Protein AF-A0A094I0G5-F1 (afdb_monomer_lite)

Sequence (173 aa):
MQSHIWAPLGMRQITFHLHTRPDVEAEIGEMALRVPSGEIEAVGSRFWPDETEFDSGGAGAYSSMAEYVKVLIAVLRNDGTLLKPATMDLLFQPQLSPAVQTTLDKTLYANGGLPVFSANLPPSARLTQALGGTVCLSDVVGDATGGSGRRRNKGSLSWSGLPNVWWMIDPTA

Radius of gyration: 18.01 Å; chains: 1; bounding box: 42×43×44 Å

Structure (mmCIF, N/CA/C/O backbone):
data_AF-A0A094I0G5-F1
#
_entry.id   AF-A0A094I0G5-F1
#
loop_
_atom_site.group_PDB
_atom_site.id
_atom_site.type_symbol
_atom_site.label_atom_id
_atom_site.label_alt_id
_atom_site.label_comp_id
_atom_site.label_asym_id
_atom_site.label_entity_id
_atom_site.label_seq_id
_atom_site.pdbx_PDB_ins_code
_atom_site.Cartn_x
_atom_site.Cartn_y
_atom_site.Cartn_z
_atom_site.occupancy
_atom_site.B_iso_or_equiv
_atom_site.auth_seq_id
_atom_site.auth_comp_id
_atom_site.auth_asym_id
_atom_site.auth_atom_id
_atom_site.pdbx_PDB_model_num
ATOM 1 N N . MET A 1 1 ? -3.973 -0.747 17.025 1.00 95.06 1 MET A N 1
ATOM 2 C CA . MET A 1 1 ? -4.649 -0.021 15.918 1.00 95.06 1 MET A CA 1
ATOM 3 C C . MET A 1 1 ? -5.982 0.616 16.322 1.00 95.06 1 MET A C 1
ATOM 5 O O . MET A 1 1 ? -6.252 1.720 15.855 1.00 95.06 1 MET A O 1
ATOM 9 N N . GLN A 1 2 ? -6.777 -0.008 17.206 1.00 96.25 2 GLN A N 1
ATOM 10 C CA . GLN A 1 2 ? -8.083 0.505 17.655 1.00 96.25 2 GLN A CA 1
ATOM 11 C C . GLN A 1 2 ? -8.090 1.999 18.026 1.00 96.25 2 GLN A C 1
ATOM 13 O O . GLN A 1 2 ? -8.899 2.748 17.494 1.00 96.25 2 GLN A O 1
ATOM 18 N N . SER A 1 3 ? -7.187 2.447 18.902 1.00 98.06 3 SER A N 1
ATOM 19 C CA . SER A 1 3 ? -7.173 3.820 19.433 1.00 98.06 3 SER A CA 1
ATOM 20 C C . SER A 1 3 ? -6.686 4.891 18.452 1.00 98.06 3 SER A C 1
ATOM 22 O O . SER A 1 3 ? -7.060 6.050 18.597 1.00 98.06 3 SER A O 1
ATOM 24 N N . HIS A 1 4 ? -5.847 4.530 17.477 1.00 98.00 4 HIS A N 1
ATOM 25 C CA . HIS A 1 4 ? -5.091 5.501 16.670 1.00 98.00 4 HIS A CA 1
ATOM 26 C C . HIS A 1 4 ? -5.431 5.493 15.178 1.00 98.00 4 HIS A C 1
ATOM 28 O O . HIS A 1 4 ? -5.039 6.413 14.472 1.00 98.00 4 HIS A O 1
ATOM 34 N N . ILE A 1 5 ? -6.144 4.476 14.689 1.00 98.19 5 ILE A N 1
ATOM 35 C CA . ILE A 1 5 ? -6.569 4.395 13.284 1.00 98.19 5 ILE A CA 1
ATOM 36 C C . ILE A 1 5 ? -8.060 4.087 13.219 1.00 98.19 5 ILE A C 1
ATOM 38 O O . ILE A 1 5 ? -8.829 4.862 12.662 1.00 98.19 5 ILE A O 1
ATOM 42 N N . TRP A 1 6 ? -8.496 2.985 13.834 1.00 98.00 6 TRP A N 1
ATOM 43 C CA . TRP A 1 6 ? -9.862 2.503 13.628 1.00 98.00 6 TRP A CA 1
ATOM 44 C C . TRP A 1 6 ? -10.910 3.388 14.300 1.00 98.00 6 TRP A C 1
ATOM 46 O O . TRP A 1 6 ? -11.834 3.835 13.632 1.00 98.00 6 TRP A O 1
ATOM 56 N N . ALA A 1 7 ? -10.760 3.709 15.588 1.00 98.25 7 ALA A N 1
ATOM 57 C CA . ALA A 1 7 ? -11.707 4.580 16.281 1.00 98.25 7 ALA A CA 1
ATOM 58 C C . ALA A 1 7 ? -11.764 6.002 15.683 1.00 98.25 7 ALA A C 1
ATOM 60 O O . ALA A 1 7 ? -12.880 6.453 15.422 1.00 98.25 7 ALA A O 1
ATOM 61 N N . PRO A 1 8 ? -10.634 6.682 15.376 1.00 98.44 8 PRO A N 1
ATOM 62 C CA . PRO A 1 8 ? -10.660 7.984 14.699 1.00 98.44 8 PRO A CA 1
ATOM 63 C C . PRO A 1 8 ? -11.401 7.983 13.357 1.00 98.44 8 PRO A C 1
ATOM 65 O O . PRO A 1 8 ? -12.057 8.962 13.016 1.00 98.44 8 PRO A O 1
ATOM 68 N N . LEU A 1 9 ? -11.335 6.879 12.608 1.00 98.50 9 LEU A N 1
ATOM 69 C CA . LEU A 1 9 ? -12.017 6.733 11.318 1.00 98.50 9 LEU A CA 1
ATOM 70 C C . LEU A 1 9 ? -13.407 6.092 11.425 1.00 98.50 9 LEU A C 1
ATOM 72 O O . LEU A 1 9 ? -14.065 5.866 10.409 1.00 98.50 9 LEU A O 1
ATOM 76 N N . GLY A 1 10 ? -13.863 5.756 12.635 1.00 98.00 10 GLY A N 1
ATOM 77 C CA . GLY A 1 10 ? -15.112 5.026 12.841 1.00 98.00 10 GLY A CA 1
ATOM 78 C C . GLY A 1 10 ? -15.131 3.666 12.136 1.00 98.00 10 GLY A C 1
ATOM 79 O O . GLY A 1 10 ? -16.168 3.270 11.597 1.00 98.00 10 GLY A O 1
ATOM 80 N N . MET A 1 11 ? -13.988 2.979 12.089 1.00 98.06 11 MET A N 1
ATOM 81 C CA . MET A 1 11 ? -13.873 1.630 11.549 1.00 98.06 11 MET A CA 1
ATOM 82 C C . MET A 1 11 ? -14.273 0.598 12.593 1.00 98.06 11 MET A C 1
ATOM 84 O O . MET A 1 11 ? -13.730 0.582 13.699 1.00 98.06 11 MET A O 1
ATOM 88 N N . ARG A 1 12 ? -15.243 -0.250 12.246 1.00 95.94 12 ARG A N 1
ATOM 89 C CA . ARG A 1 12 ? -15.829 -1.238 13.158 1.00 95.94 12 ARG A CA 1
ATOM 90 C C . ARG A 1 12 ? -15.639 -2.657 12.653 1.00 95.94 12 ARG A C 1
ATOM 92 O O . ARG A 1 12 ? -15.328 -3.529 13.458 1.00 95.94 12 ARG A O 1
ATOM 99 N N . GLN A 1 13 ? -15.758 -2.899 11.351 1.00 95.19 13 GLN A N 1
ATOM 100 C CA . GLN A 1 13 ? -15.551 -4.226 10.764 1.00 95.19 13 GLN A CA 1
ATOM 101 C C . GLN A 1 13 ? -14.089 -4.460 10.358 1.00 95.19 13 GLN A C 1
ATOM 103 O O . GLN A 1 13 ? -13.771 -4.671 9.189 1.00 95.19 13 GLN A O 1
ATOM 108 N N . ILE A 1 14 ? -13.187 -4.363 11.335 1.00 95.75 14 ILE A N 1
ATOM 109 C CA . ILE A 1 14 ? -11.763 -4.661 11.173 1.00 95.75 14 ILE A CA 1
ATOM 110 C C . ILE A 1 14 ? -11.215 -5.309 12.449 1.00 95.75 14 ILE A C 1
ATOM 112 O O . ILE A 1 14 ? -11.583 -4.897 13.552 1.00 95.75 14 ILE A O 1
ATOM 116 N N . THR A 1 15 ? -10.379 -6.342 12.321 1.00 94.25 15 THR A N 1
ATOM 117 C CA . THR A 1 15 ? -9.785 -7.055 13.466 1.00 94.25 15 THR A CA 1
ATOM 118 C C . THR A 1 15 ? -8.561 -7.881 13.064 1.00 94.25 15 THR A C 1
ATOM 120 O O . THR A 1 15 ? -8.489 -8.352 11.935 1.00 94.25 15 THR A O 1
ATOM 123 N N . PHE A 1 16 ? -7.628 -8.100 13.992 1.00 94.06 16 PHE A N 1
ATOM 124 C CA . PHE A 1 16 ? -6.636 -9.188 13.898 1.00 94.06 16 PHE A CA 1
ATOM 125 C C . PHE A 1 16 ? -7.141 -10.488 14.540 1.00 94.06 16 PHE A C 1
ATOM 127 O O . PHE A 1 16 ? -6.699 -11.575 14.195 1.00 94.06 16 PHE A O 1
ATOM 134 N N . HIS A 1 17 ? -8.104 -10.376 15.455 1.00 92.19 17 HIS A N 1
ATOM 135 C CA . HIS A 1 17 ? -8.597 -11.462 16.299 1.00 92.19 17 HIS A CA 1
ATOM 136 C C . HIS A 1 17 ? -9.953 -11.923 15.787 1.00 92.19 17 HIS A C 1
ATOM 138 O O . HIS A 1 17 ? -10.992 -11.558 16.344 1.00 92.19 17 HIS A O 1
ATOM 144 N N . LEU A 1 18 ? -9.960 -12.649 14.672 1.00 90.62 18 LEU A N 1
ATOM 145 C CA . LEU A 1 18 ? -11.197 -12.991 13.973 1.00 90.62 18 LEU A CA 1
ATOM 146 C C . LEU A 1 18 ? -12.177 -13.798 14.840 1.00 90.62 18 LEU A C 1
ATOM 148 O O . LEU A 1 18 ? -13.359 -13.473 14.876 1.00 90.62 18 LEU A O 1
ATOM 152 N N . HIS A 1 19 ? -11.669 -14.743 15.632 1.00 89.19 19 HIS A N 1
ATOM 153 C CA . HIS A 1 19 ? -12.456 -15.560 16.566 1.00 89.19 19 HIS A CA 1
ATOM 154 C C . HIS A 1 19 ? -13.226 -14.738 17.622 1.00 89.19 19 HIS A C 1
ATOM 156 O O . HIS A 1 19 ? -14.197 -15.213 18.204 1.00 89.19 19 HIS A O 1
ATOM 162 N N . THR A 1 20 ? -12.816 -13.490 17.880 1.00 91.44 20 THR A N 1
ATOM 163 C CA . THR A 1 20 ? -13.514 -12.575 18.806 1.00 91.44 20 THR A CA 1
ATOM 164 C C . THR A 1 20 ? -14.599 -11.739 18.126 1.00 91.44 20 THR A C 1
ATOM 166 O O . THR A 1 20 ? -15.283 -10.957 18.788 1.00 91.44 20 THR A O 1
ATOM 169 N N . ARG A 1 21 ? -14.757 -11.866 16.803 1.00 93.06 21 ARG A N 1
ATOM 170 C CA . ARG A 1 21 ? -15.627 -11.034 15.963 1.00 93.06 21 ARG A CA 1
ATOM 171 C C . ARG A 1 21 ? -16.539 -11.884 15.076 1.00 93.06 21 ARG A C 1
ATOM 173 O O . ARG A 1 21 ? -16.358 -11.889 13.857 1.00 93.06 21 ARG A O 1
ATOM 180 N N . PRO A 1 22 ? -17.564 -12.538 15.656 1.00 94.00 22 PRO A N 1
ATOM 181 C CA . PRO A 1 22 ? -18.530 -13.326 14.889 1.00 94.00 22 PRO A CA 1
ATOM 182 C C . PRO A 1 22 ? -19.229 -12.523 13.785 1.00 94.00 22 PRO A C 1
ATOM 184 O O . PRO A 1 22 ? -19.610 -13.077 12.762 1.00 94.00 22 PRO A O 1
ATOM 187 N N . ASP A 1 23 ? -19.385 -11.211 13.983 1.00 94.25 23 ASP A N 1
ATOM 188 C CA . ASP A 1 23 ? -19.959 -10.298 12.997 1.00 94.25 23 ASP A CA 1
ATOM 189 C C . ASP A 1 23 ? -19.066 -10.116 11.762 1.00 94.25 23 ASP A C 1
ATOM 191 O O . ASP A 1 23 ? -19.578 -10.036 10.653 1.00 94.25 23 ASP A O 1
ATOM 195 N N . VAL A 1 24 ? -17.740 -10.094 11.938 1.00 93.94 24 VAL A N 1
ATOM 196 C CA . VAL A 1 24 ? -16.786 -10.047 10.818 1.00 93.94 24 VAL A CA 1
ATOM 197 C C . VAL A 1 24 ? -16.653 -11.429 10.189 1.00 93.94 24 VAL A C 1
ATOM 199 O O . VAL A 1 24 ? -16.656 -11.544 8.969 1.00 93.94 24 VAL A O 1
ATOM 202 N N . GLU A 1 25 ? -16.570 -12.480 11.007 1.00 92.12 25 GLU A N 1
ATOM 203 C CA . GLU A 1 25 ? -16.431 -13.858 10.531 1.00 92.12 25 GLU A CA 1
ATOM 204 C C . GLU A 1 25 ? -17.602 -14.305 9.650 1.00 92.12 25 GLU A C 1
ATOM 206 O O . GLU A 1 25 ? -17.380 -14.955 8.630 1.00 92.12 25 GLU A O 1
ATOM 211 N N . ALA A 1 26 ? -18.828 -13.892 9.981 1.00 93.38 26 ALA A N 1
ATOM 212 C CA . ALA A 1 26 ? -20.019 -14.198 9.192 1.00 93.38 26 ALA A CA 1
ATOM 213 C C . ALA A 1 26 ? -20.011 -13.585 7.777 1.00 93.38 26 ALA A C 1
ATOM 215 O O . ALA A 1 26 ? -20.742 -14.060 6.909 1.00 93.38 26 ALA A O 1
ATOM 216 N N . GLU A 1 27 ? -19.207 -12.546 7.535 1.00 92.31 27 GLU A N 1
ATOM 217 C CA . GLU A 1 27 ? -19.118 -11.845 6.246 1.00 92.31 27 GLU A CA 1
ATOM 218 C C . GLU A 1 27 ? -17.840 -12.187 5.456 1.00 92.31 27 GLU A C 1
ATOM 220 O O . GLU A 1 27 ? -17.612 -11.640 4.372 1.00 92.31 27 GLU A O 1
ATOM 225 N N . ILE A 1 28 ? -16.987 -13.085 5.962 1.00 89.44 28 ILE A N 1
ATOM 226 C CA . ILE A 1 28 ? -15.742 -13.444 5.275 1.00 89.44 28 ILE A CA 1
ATOM 227 C C . ILE A 1 28 ? -16.023 -14.228 3.995 1.00 89.44 28 ILE A C 1
ATOM 229 O O . ILE A 1 28 ? -16.659 -15.280 3.998 1.00 89.44 28 ILE A O 1
ATOM 233 N N . GLY A 1 29 ? -15.465 -13.725 2.894 1.00 87.94 29 GLY A N 1
ATOM 234 C CA . GLY A 1 29 ? -15.419 -14.439 1.626 1.00 87.94 29 GLY A CA 1
ATOM 235 C C . GLY A 1 29 ? -14.370 -15.550 1.632 1.00 87.94 29 GLY A C 1
ATOM 236 O O . GLY A 1 29 ? -13.264 -15.382 2.150 1.00 87.94 29 GLY A O 1
ATOM 237 N N . GLU A 1 30 ? -14.706 -16.675 1.007 1.00 87.94 30 GLU A N 1
ATOM 238 C CA . GLU A 1 30 ? -13.761 -17.761 0.770 1.00 87.94 30 GLU A CA 1
ATOM 239 C C . GLU A 1 30 ? -12.689 -17.341 -0.247 1.00 87.94 30 GLU A C 1
ATOM 241 O O . GLU A 1 30 ? -12.971 -16.694 -1.260 1.00 87.94 30 GLU A O 1
ATOM 246 N N . MET A 1 31 ? -11.436 -17.712 0.019 1.00 90.19 31 MET A N 1
ATOM 247 C CA . MET A 1 31 ? -10.361 -17.529 -0.949 1.00 90.19 31 MET A CA 1
ATOM 248 C C . MET A 1 31 ? -10.491 -18.535 -2.088 1.00 90.19 31 MET A C 1
ATOM 250 O O . MET A 1 31 ? -10.710 -19.723 -1.855 1.00 90.19 31 MET A O 1
ATOM 254 N N . ALA A 1 32 ? -10.247 -18.072 -3.310 1.00 91.88 32 ALA A N 1
ATOM 255 C CA . ALA A 1 32 ? -10.254 -18.917 -4.492 1.00 91.88 32 ALA A CA 1
ATOM 256 C C . ALA A 1 32 ? -8.980 -18.742 -5.327 1.00 91.88 32 ALA A C 1
ATOM 258 O O . ALA A 1 32 ? -8.375 -17.666 -5.362 1.00 91.88 32 ALA A O 1
ATOM 259 N N . LEU A 1 33 ? -8.588 -19.809 -6.016 1.00 92.50 33 LEU A N 1
ATOM 260 C CA . LEU A 1 33 ? -7.456 -19.859 -6.934 1.00 92.50 33 LEU A CA 1
ATOM 261 C C . LEU A 1 33 ? -7.948 -20.215 -8.331 1.00 92.50 33 LEU A C 1
ATOM 263 O O . LEU A 1 33 ? -8.869 -21.009 -8.499 1.00 92.50 33 LEU A O 1
ATOM 267 N N . ARG A 1 34 ? -7.287 -19.653 -9.343 1.00 93.19 34 ARG A N 1
ATOM 268 C CA . ARG A 1 34 ? -7.433 -20.126 -10.718 1.00 93.19 34 ARG A CA 1
ATOM 269 C C . ARG A 1 34 ? -6.422 -21.238 -10.966 1.00 93.19 34 ARG A C 1
ATOM 271 O O . ARG A 1 34 ? -5.220 -20.978 -10.935 1.00 93.19 34 ARG A O 1
ATOM 278 N N . VAL A 1 35 ? -6.903 -22.449 -11.220 1.00 93.94 35 VAL A N 1
ATOM 279 C CA . VAL A 1 35 ? -6.059 -23.612 -11.531 1.00 93.94 35 VAL A CA 1
ATOM 280 C C . VAL A 1 35 ? -5.637 -23.620 -13.011 1.00 93.94 35 VAL A C 1
ATOM 282 O O . VAL A 1 35 ? -6.215 -22.879 -13.811 1.00 93.94 35 VAL A O 1
ATOM 285 N N . PRO A 1 36 ? -4.636 -24.430 -13.424 1.00 95.75 36 PRO A N 1
ATOM 286 C CA . PRO A 1 36 ? -4.134 -24.430 -14.804 1.00 95.75 36 PRO A CA 1
ATOM 287 C C . PRO A 1 36 ? -5.179 -24.730 -15.888 1.00 95.75 36 PRO A C 1
ATOM 289 O O . PRO A 1 36 ? -5.008 -24.289 -17.021 1.00 95.75 36 PRO A O 1
ATOM 292 N N . SER A 1 37 ? -6.265 -25.439 -15.557 1.00 95.25 37 SER A N 1
ATOM 293 C CA . SER A 1 37 ? -7.399 -25.659 -16.471 1.00 95.25 37 SER A CA 1
ATOM 294 C C . SER A 1 37 ? -8.179 -24.374 -16.784 1.00 95.25 37 SER A C 1
ATOM 296 O O . SER A 1 37 ? -8.955 -24.340 -17.736 1.00 95.25 37 SER A O 1
ATOM 298 N N . GLY A 1 38 ? -7.975 -23.312 -16.000 1.00 94.31 38 GLY A N 1
ATOM 299 C CA . GLY A 1 38 ? -8.712 -22.054 -16.067 1.00 94.31 38 GLY A CA 1
ATOM 300 C C . GLY A 1 38 ? -9.906 -21.986 -15.113 1.00 94.31 38 GLY A C 1
ATOM 301 O O . GLY A 1 38 ? -10.461 -20.896 -14.942 1.00 94.31 38 GLY A O 1
ATOM 302 N N . GLU A 1 39 ? -10.268 -23.098 -14.473 1.00 96.62 39 GLU A N 1
ATOM 303 C CA . GLU A 1 39 ? -11.337 -23.174 -13.474 1.00 96.62 39 GLU A CA 1
ATOM 304 C C . GLU A 1 39 ? -10.961 -22.447 -12.174 1.00 96.62 39 GLU A C 1
ATOM 306 O O . GLU A 1 39 ? -9.790 -22.146 -11.921 1.00 96.62 39 GLU A O 1
ATOM 311 N N . ILE A 1 40 ? -11.978 -22.109 -11.378 1.00 95.31 40 ILE A N 1
ATOM 312 C CA . ILE A 1 40 ? -11.823 -21.454 -10.079 1.00 95.31 40 ILE A CA 1
ATOM 313 C C . ILE A 1 40 ? -12.145 -22.468 -8.989 1.00 95.31 40 ILE A C 1
ATOM 315 O O . ILE A 1 40 ? -13.253 -22.997 -8.951 1.00 95.31 40 ILE A O 1
ATOM 319 N N . GLU A 1 41 ? -11.191 -22.691 -8.095 1.00 94.38 41 GLU A N 1
ATOM 320 C CA . GLU A 1 41 ? -11.320 -23.621 -6.978 1.00 94.38 41 GLU A CA 1
ATOM 321 C C . GLU A 1 41 ? -11.161 -22.885 -5.649 1.00 94.38 41 GLU A C 1
ATOM 323 O O . GLU A 1 41 ? -10.348 -21.964 -5.522 1.00 94.38 41 GLU A O 1
ATOM 328 N N . ALA A 1 42 ? -11.935 -23.301 -4.650 1.00 91.69 42 ALA A N 1
ATOM 329 C CA . ALA A 1 42 ? -11.758 -22.853 -3.279 1.00 91.69 42 ALA A CA 1
ATOM 330 C C . ALA A 1 42 ? -10.403 -23.326 -2.734 1.00 91.69 42 ALA A C 1
ATOM 332 O O . ALA A 1 42 ? -10.008 -24.474 -2.930 1.00 91.69 42 ALA A O 1
ATOM 333 N N . VAL A 1 43 ? -9.702 -22.460 -2.000 1.00 88.06 43 VAL A N 1
ATOM 334 C CA . VAL A 1 43 ? -8.433 -22.826 -1.343 1.00 88.06 43 VAL A CA 1
ATOM 335 C C . VAL A 1 43 ? -8.664 -23.838 -0.213 1.00 88.06 43 VAL A C 1
ATOM 337 O O . VAL A 1 43 ? -7.760 -24.595 0.137 1.00 88.06 43 VAL A O 1
ATOM 340 N N . GLY A 1 44 ? -9.857 -23.838 0.393 1.00 79.69 44 GLY A N 1
ATOM 341 C CA . GLY A 1 44 ? -10.232 -24.743 1.487 1.00 79.69 44 GLY A CA 1
ATOM 342 C C . GLY A 1 44 ? -9.488 -24.503 2.808 1.00 79.69 44 GLY A C 1
ATOM 343 O O . GLY A 1 44 ? -9.720 -25.211 3.784 1.00 79.69 44 GLY A O 1
ATOM 344 N N . SER A 1 45 ? -8.595 -23.512 2.863 1.00 77.50 45 SER A N 1
ATOM 345 C CA . SER A 1 45 ? -7.884 -23.090 4.070 1.00 77.50 45 SER A CA 1
ATOM 346 C C . SER A 1 45 ? -7.589 -21.591 4.037 1.00 77.50 45 SER A C 1
ATOM 348 O O . SER A 1 45 ? -7.521 -20.971 2.971 1.00 77.50 45 SER A O 1
ATOM 350 N N . ARG A 1 46 ? -7.432 -20.994 5.220 1.00 78.50 46 ARG A N 1
ATOM 351 C CA . ARG A 1 46 ? -7.041 -19.590 5.363 1.00 78.50 46 ARG A CA 1
ATOM 352 C C . ARG A 1 46 ? -5.523 -19.475 5.188 1.00 78.50 46 ARG A C 1
ATOM 354 O O . ARG A 1 46 ? -4.763 -20.251 5.759 1.00 78.50 46 ARG A O 1
ATOM 361 N N . PHE A 1 47 ? -5.079 -18.500 4.392 1.00 77.44 47 PHE A N 1
ATOM 362 C CA . PHE A 1 47 ? -3.647 -18.248 4.151 1.00 77.44 47 PHE A CA 1
ATOM 363 C C . PHE A 1 47 ? -2.911 -17.723 5.391 1.00 77.44 47 PHE A C 1
ATOM 365 O O . PHE A 1 47 ? -1.698 -17.885 5.506 1.00 77.44 47 PHE A O 1
ATOM 372 N N . TRP A 1 48 ? -3.638 -17.056 6.288 1.00 82.94 48 TRP A N 1
ATOM 373 C CA . TRP A 1 48 ? -3.137 -16.579 7.569 1.00 82.94 48 TRP A CA 1
ATOM 374 C C . TRP A 1 48 ? -3.772 -17.412 8.691 1.00 82.94 48 TRP A C 1
ATOM 376 O O . TRP A 1 48 ? -4.980 -17.645 8.617 1.00 82.94 48 TRP A O 1
ATOM 386 N N . PRO A 1 49 ? -3.008 -17.864 9.702 1.00 82.12 49 PRO A N 1
ATOM 387 C CA . PRO A 1 49 ? -3.567 -18.612 10.824 1.00 82.12 49 PRO A CA 1
ATOM 388 C C . PRO A 1 49 ? -4.619 -17.798 11.585 1.00 82.12 49 PRO A C 1
ATOM 390 O O . PRO A 1 49 ? -4.465 -16.591 11.763 1.00 82.12 49 PRO A O 1
ATOM 393 N N . ASP A 1 50 ? -5.662 -18.466 12.069 1.00 75.81 50 ASP A N 1
ATOM 394 C CA . ASP A 1 50 ? -6.743 -17.818 12.828 1.00 75.81 50 ASP A CA 1
ATOM 395 C C . ASP A 1 50 ? -6.340 -17.424 14.243 1.00 75.81 50 ASP A C 1
ATOM 397 O O . ASP A 1 50 ? -6.811 -16.423 14.786 1.00 75.81 50 ASP A O 1
ATOM 401 N N . GLU A 1 51 ? -5.453 -18.223 14.826 1.00 79.81 51 GLU A N 1
ATOM 402 C CA . GLU A 1 51 ? -4.861 -17.985 16.127 1.00 79.81 51 GLU A CA 1
ATOM 403 C C . GLU A 1 51 ? -3.389 -17.648 15.923 1.00 79.81 51 GLU A C 1
ATOM 405 O O . GLU A 1 51 ? -2.581 -18.481 15.506 1.00 79.81 51 GLU A O 1
ATOM 410 N N . THR A 1 52 ? -3.042 -16.396 16.201 1.00 82.38 52 THR A N 1
ATOM 411 C CA . THR A 1 52 ? -1.660 -15.927 16.225 1.00 82.38 52 THR A CA 1
ATOM 412 C C . THR A 1 52 ? -1.340 -15.372 17.602 1.00 82.38 52 THR A C 1
ATOM 414 O O . THR A 1 52 ? -2.143 -14.662 18.199 1.00 82.38 52 THR A O 1
ATOM 417 N N . GLU A 1 53 ? -0.137 -15.651 18.104 1.00 86.81 53 GLU A N 1
ATOM 418 C CA . GLU A 1 53 ? 0.317 -15.128 19.403 1.00 86.81 53 GLU A CA 1
ATOM 419 C C . GLU A 1 53 ? 0.537 -13.604 19.393 1.00 86.81 53 GLU A C 1
ATOM 421 O O . GLU A 1 53 ? 0.692 -12.981 20.442 1.00 86.81 53 GLU A O 1
ATOM 426 N N . PHE A 1 54 ? 0.573 -12.992 18.207 1.00 90.06 54 PHE A N 1
ATOM 427 C CA . PHE A 1 54 ? 0.798 -11.566 18.019 1.00 90.06 54 PHE A CA 1
ATOM 428 C C . PHE A 1 54 ? 0.024 -11.020 16.816 1.00 90.06 54 PHE A C 1
ATOM 430 O O . PHE A 1 54 ? -0.286 -11.746 15.870 1.00 90.06 54 PHE A O 1
ATOM 437 N N . ASP A 1 55 ? -0.208 -9.708 16.826 1.00 93.44 55 ASP A N 1
ATOM 438 C CA . ASP A 1 55 ? -0.770 -8.969 15.695 1.00 93.44 55 ASP A CA 1
ATOM 439 C C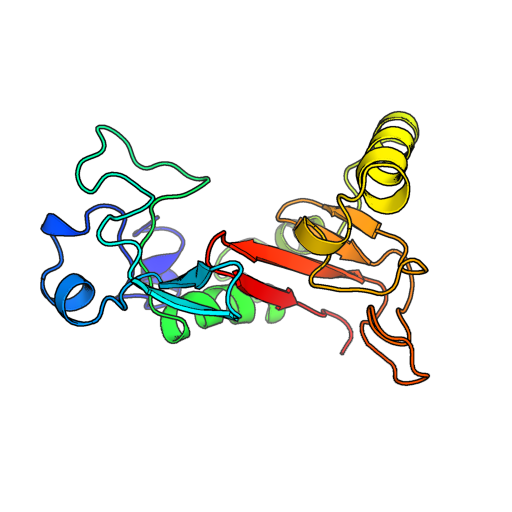 . ASP A 1 55 ? 0.344 -8.646 14.687 1.00 93.44 55 ASP A C 1
ATOM 441 O O . ASP A 1 55 ? 1.217 -7.811 14.947 1.00 93.44 55 ASP A O 1
ATOM 445 N N . SER A 1 56 ? 0.341 -9.299 13.523 1.00 92.69 56 SER A N 1
ATOM 446 C CA . SER A 1 56 ? 1.320 -9.021 12.465 1.00 92.69 56 SER A CA 1
ATOM 447 C C . SER A 1 56 ? 0.971 -7.731 11.718 1.00 92.69 56 SER A C 1
ATOM 449 O O . SER A 1 56 ? -0.082 -7.598 11.115 1.00 92.69 56 SER A O 1
ATOM 451 N N . GLY A 1 57 ? 1.868 -6.745 11.692 1.00 91.81 57 GLY A N 1
ATOM 452 C CA . GLY A 1 57 ? 1.609 -5.495 10.959 1.00 91.81 57 GLY A CA 1
ATOM 453 C C . GLY A 1 57 ? 1.609 -5.646 9.429 1.00 91.81 57 GLY A C 1
ATOM 454 O O . GLY A 1 57 ? 1.075 -4.788 8.731 1.00 91.81 57 GLY A O 1
ATOM 455 N N . GLY A 1 58 ? 2.219 -6.713 8.902 1.00 91.25 58 GLY A N 1
ATOM 456 C CA . GLY A 1 58 ? 2.336 -6.956 7.459 1.00 91.25 58 GLY A CA 1
ATOM 457 C C . GLY A 1 58 ? 1.215 -7.810 6.860 1.00 91.25 58 GLY A C 1
ATOM 458 O O . GLY A 1 58 ? 1.078 -7.847 5.640 1.00 91.25 58 GLY A O 1
ATOM 459 N N . ALA A 1 59 ? 0.438 -8.511 7.692 1.00 89.62 59 ALA A N 1
ATOM 460 C CA . ALA A 1 59 ? -0.638 -9.417 7.284 1.00 89.62 59 ALA A CA 1
ATOM 461 C C . ALA A 1 59 ? -1.557 -9.742 8.478 1.00 89.62 59 ALA A C 1
ATOM 463 O O . ALA A 1 59 ? -1.210 -9.462 9.612 1.00 89.62 59 ALA A O 1
ATOM 464 N N . GLY A 1 60 ? -2.711 -10.368 8.249 1.00 90.44 60 GLY A N 1
ATOM 465 C CA . GLY A 1 60 ? -3.528 -10.929 9.338 1.00 90.44 60 GLY A CA 1
ATOM 466 C C . GLY A 1 60 ? -4.637 -10.033 9.888 1.00 90.44 60 GLY A C 1
ATOM 467 O O . GLY A 1 60 ? -5.424 -10.489 10.710 1.00 90.44 60 GLY A O 1
ATOM 468 N N . ALA A 1 61 ? -4.763 -8.789 9.416 1.00 92.75 61 ALA A N 1
ATOM 469 C CA . ALA A 1 61 ? -5.983 -8.021 9.642 1.00 92.75 61 ALA A CA 1
ATOM 470 C C . ALA A 1 61 ? -7.076 -8.461 8.657 1.00 92.75 61 ALA A C 1
ATOM 472 O O . ALA A 1 61 ? -6.870 -8.448 7.442 1.00 92.75 61 ALA A O 1
ATOM 473 N N . TYR A 1 62 ? -8.256 -8.767 9.182 1.00 93.12 62 TYR A N 1
ATOM 474 C CA . TYR A 1 62 ? -9.491 -8.943 8.428 1.00 93.12 62 TYR A CA 1
ATOM 475 C C . TYR A 1 62 ? -10.244 -7.621 8.396 1.00 93.12 62 TYR A C 1
ATOM 477 O O . TYR A 1 62 ? -10.348 -6.949 9.421 1.00 93.12 62 TYR A O 1
ATOM 485 N N . SER A 1 63 ? -10.755 -7.233 7.231 1.00 94.31 63 SER A N 1
ATOM 486 C CA . SER A 1 63 ? -11.500 -5.988 7.051 1.00 94.31 63 SER A CA 1
ATOM 487 C C . SER A 1 63 ? -12.426 -6.089 5.851 1.00 94.31 63 SER A C 1
ATOM 489 O O . SER A 1 63 ? -12.097 -6.750 4.867 1.00 94.31 63 SER A O 1
ATOM 491 N N . SER A 1 64 ? -13.529 -5.344 5.876 1.00 94.12 64 SER A N 1
ATOM 492 C CA . SER A 1 64 ? -14.287 -5.079 4.653 1.00 94.12 64 SER A CA 1
ATOM 493 C C . SER A 1 64 ? -13.597 -4.006 3.797 1.00 94.12 64 SER A C 1
ATOM 495 O O . SER A 1 64 ? -12.835 -3.167 4.300 1.00 94.12 64 SER A O 1
ATOM 497 N N . MET A 1 65 ? -13.894 -3.995 2.494 1.00 93.62 65 MET A N 1
ATOM 498 C CA . MET A 1 65 ? -13.401 -2.963 1.569 1.00 93.62 65 MET A CA 1
ATOM 499 C C . MET A 1 65 ? -13.902 -1.566 1.953 1.00 93.62 65 MET A C 1
ATOM 501 O O . MET A 1 65 ? -13.162 -0.590 1.840 1.00 93.62 65 MET A O 1
ATOM 505 N N . ALA A 1 66 ? -15.142 -1.476 2.446 1.00 95.56 66 ALA A N 1
ATOM 506 C CA . ALA A 1 66 ? -15.738 -0.222 2.895 1.00 95.56 66 ALA A CA 1
ATOM 507 C C . ALA A 1 66 ? -14.974 0.381 4.082 1.00 95.56 66 ALA A C 1
ATOM 509 O O . ALA A 1 66 ? -14.796 1.596 4.141 1.00 95.56 66 ALA A O 1
ATOM 510 N N . GLU A 1 67 ? -14.487 -0.456 5.002 1.00 97.06 67 GLU A N 1
ATOM 511 C CA . GLU A 1 67 ? -13.640 0.001 6.102 1.00 97.06 67 GLU A CA 1
ATOM 512 C C . GLU A 1 67 ? -12.262 0.441 5.602 1.00 97.06 67 GLU A C 1
ATOM 514 O O . GLU A 1 67 ? -11.809 1.534 5.940 1.00 97.06 67 GLU A O 1
ATOM 519 N N . TYR A 1 68 ? -11.613 -0.349 4.741 1.00 96.88 68 TYR A N 1
ATOM 520 C CA . TYR A 1 68 ? -10.269 -0.027 4.249 1.00 96.88 68 TYR A CA 1
ATOM 521 C C . TYR A 1 68 ? -10.231 1.274 3.430 1.00 96.88 68 TYR A C 1
ATOM 523 O O . TYR A 1 68 ? -9.308 2.078 3.570 1.00 96.88 68 TYR A O 1
ATOM 531 N N . VAL A 1 69 ? -11.273 1.549 2.635 1.00 97.62 69 VAL A N 1
ATOM 532 C CA . VAL A 1 69 ? -11.407 2.807 1.880 1.00 97.62 69 VAL A CA 1
ATOM 533 C C . VAL A 1 69 ? -11.389 4.039 2.791 1.00 97.62 69 VAL A C 1
ATOM 535 O O . VAL A 1 69 ? -10.876 5.077 2.378 1.00 97.62 69 VAL A O 1
ATOM 538 N N . LYS A 1 70 ? -11.862 3.951 4.042 1.00 98.44 70 LYS A N 1
ATOM 539 C CA . LYS A 1 70 ? -11.792 5.081 4.987 1.00 98.44 70 LYS A CA 1
ATOM 540 C C . LYS A 1 70 ? -10.349 5.491 5.281 1.00 98.44 70 LYS A C 1
ATOM 542 O O . LYS A 1 70 ? -10.078 6.684 5.391 1.00 98.44 70 LYS A O 1
ATOM 547 N N . VAL A 1 71 ? -9.424 4.530 5.353 1.00 97.88 71 VAL A N 1
ATOM 548 C CA . VAL A 1 71 ? -7.987 4.809 5.512 1.00 97.88 71 VAL A CA 1
ATOM 549 C C . VAL A 1 71 ? -7.455 5.536 4.280 1.00 97.88 71 VAL A C 1
ATOM 551 O O . VAL A 1 71 ? -6.800 6.565 4.419 1.00 97.88 71 VAL A O 1
ATOM 554 N N . LEU A 1 72 ? -7.792 5.058 3.077 1.00 97.62 72 LEU A N 1
ATOM 555 C CA . LEU A 1 72 ? -7.365 5.691 1.823 1.00 97.62 72 LEU A CA 1
ATOM 556 C C . LEU A 1 72 ? -7.893 7.129 1.704 1.00 97.62 72 LEU A C 1
ATOM 558 O O . LEU A 1 72 ? -7.147 8.036 1.343 1.00 97.62 72 LEU A O 1
ATOM 562 N N . ILE A 1 73 ? -9.160 7.354 2.068 1.00 97.69 73 ILE A N 1
ATOM 563 C CA . ILE A 1 73 ? -9.777 8.685 2.104 1.00 97.69 73 ILE A CA 1
ATOM 564 C C . ILE A 1 73 ? -9.074 9.587 3.121 1.00 97.69 73 ILE A C 1
ATOM 566 O O . ILE A 1 73 ? -8.838 10.752 2.822 1.00 97.69 73 ILE A O 1
ATOM 570 N N . ALA A 1 74 ? -8.735 9.080 4.308 1.00 97.94 74 ALA A N 1
ATOM 571 C CA . ALA A 1 74 ? -8.041 9.867 5.326 1.00 97.94 74 ALA A CA 1
ATOM 572 C C . ALA A 1 74 ? -6.639 10.297 4.868 1.00 97.94 74 ALA A C 1
ATOM 574 O O . ALA A 1 74 ? -6.248 11.443 5.085 1.00 97.94 74 ALA A O 1
ATOM 575 N N . VAL A 1 75 ? -5.911 9.407 4.184 1.00 97.56 75 VAL A N 1
ATOM 576 C CA . VAL A 1 75 ? -4.618 9.736 3.567 1.00 97.56 75 VAL A CA 1
ATOM 577 C C . VAL A 1 75 ? -4.793 10.794 2.474 1.00 97.56 75 VAL A C 1
ATOM 579 O O . VAL A 1 75 ? -4.060 11.777 2.467 1.00 97.56 75 VAL A O 1
ATOM 582 N N . LEU A 1 76 ? -5.790 10.639 1.595 1.00 96.69 76 LEU A N 1
ATOM 583 C CA . LEU A 1 76 ? -6.054 11.583 0.504 1.00 96.69 76 LEU A CA 1
ATOM 584 C C . LEU A 1 76 ? -6.492 12.970 1.005 1.00 96.69 76 LEU A C 1
ATOM 586 O O . LEU A 1 76 ? -6.062 13.982 0.465 1.00 96.69 76 LEU A O 1
ATOM 590 N N . ARG A 1 77 ? -7.345 13.028 2.035 1.00 96.31 77 ARG A N 1
ATOM 591 C CA . ARG A 1 77 ? -7.808 14.291 2.638 1.00 96.31 77 ARG A CA 1
ATOM 592 C C . ARG A 1 77 ? -6.692 15.045 3.343 1.00 96.31 77 ARG A C 1
ATOM 594 O O . ARG A 1 77 ? -6.748 16.269 3.395 1.00 96.31 77 ARG A O 1
ATOM 601 N N . ASN A 1 78 ? -5.733 14.312 3.907 1.00 96.81 78 ASN A N 1
ATOM 602 C CA . ASN A 1 78 ? -4.596 14.861 4.630 1.00 96.81 78 ASN A CA 1
ATOM 603 C C . ASN A 1 78 ? -4.988 15.923 5.686 1.00 96.81 78 ASN A C 1
ATOM 605 O O . ASN A 1 78 ? -4.370 16.978 5.811 1.00 96.81 78 ASN A O 1
ATOM 609 N N . ASP A 1 79 ? -6.061 15.659 6.436 1.00 96.81 79 ASP A N 1
ATOM 610 C CA . ASP A 1 79 ? -6.724 16.641 7.309 1.00 96.81 79 ASP A CA 1
ATOM 611 C C . ASP A 1 79 ? -6.214 16.643 8.761 1.00 96.81 79 ASP A C 1
ATOM 613 O O . ASP A 1 79 ? -6.764 17.329 9.622 1.00 96.81 79 ASP A O 1
ATOM 617 N N . GLY A 1 80 ? -5.155 15.886 9.054 1.00 97.38 80 GLY A N 1
ATOM 618 C CA . GLY A 1 80 ? -4.613 15.772 10.406 1.00 97.38 80 GLY A CA 1
ATOM 619 C C . GLY A 1 80 ? -5.233 14.665 11.263 1.00 97.38 80 GLY A C 1
ATOM 620 O O . GLY A 1 80 ? -4.745 14.443 12.369 1.00 97.38 80 GLY A O 1
ATOM 621 N N . THR A 1 81 ? -6.265 13.954 10.782 1.00 97.56 81 THR A N 1
ATOM 622 C CA . THR A 1 81 ? -6.985 12.941 11.582 1.00 97.56 81 THR A CA 1
ATOM 623 C C . THR A 1 81 ? -6.082 11.796 12.046 1.00 97.56 81 THR A C 1
ATOM 625 O O . THR A 1 81 ? -6.185 11.354 13.189 1.00 97.56 81 THR A O 1
ATOM 628 N N . LEU A 1 82 ? -5.201 11.304 11.168 1.00 98.06 82 LEU A N 1
ATOM 629 C CA . LEU A 1 82 ? -4.292 10.191 11.477 1.00 98.06 82 LEU A CA 1
ATOM 630 C C . LEU A 1 82 ? -2.865 10.655 11.770 1.00 98.06 82 LEU A C 1
ATOM 632 O O . LEU A 1 82 ? -2.224 10.178 12.702 1.00 98.06 82 LEU A O 1
ATOM 636 N N . LEU A 1 83 ? -2.353 11.561 10.939 1.00 98.06 83 LEU A N 1
ATOM 637 C CA . LEU A 1 83 ? -0.989 12.074 10.988 1.00 98.06 83 LEU A CA 1
ATOM 638 C C . LEU A 1 83 ? -1.017 13.570 10.703 1.00 98.06 83 LEU A C 1
ATOM 640 O O . LEU A 1 83 ? -1.907 14.051 10.008 1.00 98.06 83 LEU A O 1
ATOM 644 N N . LYS A 1 84 ? -0.007 14.300 11.186 1.00 98.31 84 LYS A N 1
ATOM 645 C CA . LYS A 1 84 ? 0.201 15.699 10.785 1.00 98.31 84 LYS A CA 1
ATOM 646 C C . LYS A 1 84 ? 0.369 15.775 9.262 1.00 98.31 84 LYS A C 1
ATOM 648 O O . LYS A 1 84 ? 1.050 14.896 8.724 1.00 98.31 84 LYS A O 1
ATOM 653 N N . PRO A 1 85 ? -0.111 16.837 8.590 1.00 97.50 85 PRO A N 1
ATOM 654 C CA . PRO A 1 85 ? -0.056 16.893 7.134 1.00 97.50 85 PRO A CA 1
ATOM 655 C C . PRO A 1 85 ? 1.337 16.694 6.534 1.00 97.50 85 PRO A C 1
ATOM 657 O O . PRO A 1 85 ? 1.536 15.821 5.697 1.00 97.50 85 PRO A O 1
ATOM 660 N N . ALA A 1 86 ? 2.340 17.375 7.095 1.00 97.19 86 ALA A N 1
ATOM 661 C CA . ALA A 1 86 ? 3.733 17.223 6.674 1.00 97.19 86 ALA A CA 1
ATOM 662 C C . ALA A 1 86 ? 4.291 15.797 6.855 1.00 97.19 86 ALA A C 1
ATOM 664 O O . ALA A 1 86 ? 5.229 15.408 6.169 1.00 97.19 86 ALA A O 1
ATOM 665 N N . THR A 1 87 ? 3.752 15.011 7.794 1.00 97.75 87 THR A N 1
ATOM 666 C CA . THR A 1 87 ? 4.129 13.601 7.975 1.00 97.75 87 THR A CA 1
ATOM 667 C C . THR A 1 87 ? 3.410 12.706 6.970 1.00 97.75 87 THR A C 1
ATOM 669 O O . THR A 1 87 ? 4.021 11.771 6.464 1.00 97.75 87 THR A O 1
ATOM 672 N N . MET A 1 88 ? 2.145 1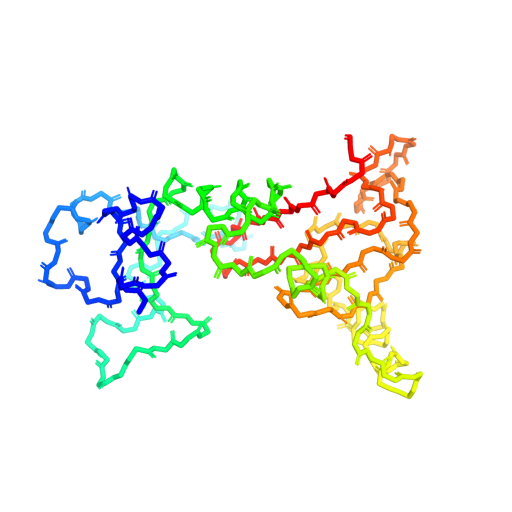2.995 6.652 1.00 97.19 88 MET A N 1
ATOM 673 C CA . MET A 1 88 ? 1.399 12.279 5.613 1.00 97.19 88 MET A CA 1
ATOM 674 C C . MET A 1 88 ? 2.052 12.454 4.237 1.00 97.19 88 MET A C 1
ATOM 676 O O . MET A 1 88 ? 2.157 11.494 3.478 1.00 97.19 88 MET A O 1
ATOM 680 N N . ASP A 1 89 ? 2.578 13.647 3.948 1.00 95.81 89 ASP A N 1
ATOM 681 C CA . ASP A 1 89 ? 3.275 13.936 2.691 1.00 95.81 89 ASP A CA 1
ATOM 682 C C . ASP A 1 89 ? 4.497 13.022 2.477 1.00 95.81 89 ASP A C 1
ATOM 684 O O . ASP A 1 89 ? 4.835 12.697 1.336 1.00 95.81 89 ASP A O 1
ATOM 688 N N . LEU A 1 90 ? 5.133 12.544 3.559 1.00 96.56 90 LEU A N 1
ATOM 689 C CA . 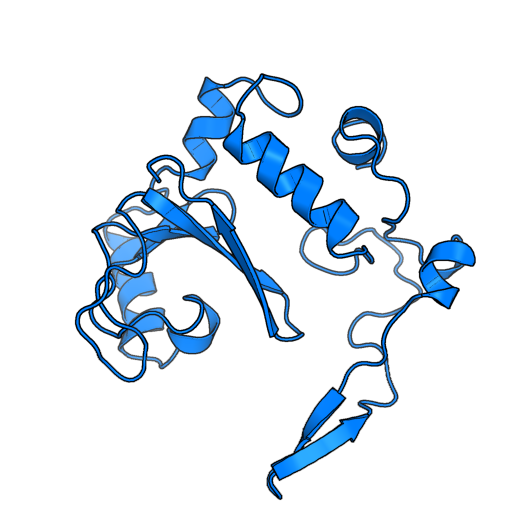LEU A 1 90 ? 6.264 11.608 3.490 1.00 96.56 90 LEU A CA 1
ATOM 690 C C . LEU A 1 90 ? 5.876 10.237 2.915 1.00 96.56 90 LEU A C 1
ATOM 692 O O . LEU A 1 90 ? 6.748 9.552 2.376 1.00 96.56 90 LEU A O 1
ATOM 696 N N . LEU A 1 91 ? 4.595 9.846 2.980 1.00 96.75 91 LEU A N 1
ATOM 697 C CA . LEU A 1 91 ? 4.103 8.587 2.402 1.00 96.75 91 LEU A CA 1
ATOM 698 C C . LEU A 1 91 ? 4.254 8.542 0.876 1.00 96.75 91 LEU A C 1
ATOM 700 O O . LEU A 1 91 ? 4.328 7.464 0.294 1.00 96.75 91 LEU A O 1
ATOM 704 N N . PHE A 1 92 ? 4.347 9.706 0.232 1.00 96.69 92 PHE A N 1
ATOM 705 C CA . PHE A 1 92 ? 4.472 9.842 -1.220 1.00 96.69 92 PHE A CA 1
ATOM 706 C C . PHE A 1 92 ? 5.906 10.150 -1.671 1.00 96.69 92 PHE A C 1
ATOM 708 O O . PHE A 1 92 ? 6.177 10.205 -2.872 1.00 96.69 92 PHE A O 1
ATOM 715 N N . GLN A 1 93 ? 6.842 10.359 -0.738 1.00 96.44 93 GLN A N 1
ATOM 716 C CA . GLN A 1 93 ? 8.219 10.719 -1.077 1.00 96.44 93 GLN A CA 1
ATOM 717 C C . GLN A 1 93 ? 9.081 9.482 -1.359 1.00 96.44 93 GLN A C 1
ATOM 719 O O . GLN A 1 93 ? 9.038 8.530 -0.575 1.00 96.44 93 GLN A O 1
ATOM 724 N N . PRO A 1 94 ? 9.924 9.503 -2.411 1.00 97.00 94 PRO A N 1
ATOM 725 C CA . PRO A 1 94 ? 10.948 8.485 -2.631 1.00 97.00 94 PRO A CA 1
ATOM 726 C C . PRO A 1 94 ? 11.855 8.315 -1.406 1.00 97.00 94 PRO A C 1
ATOM 728 O O . PRO A 1 94 ? 12.447 9.284 -0.936 1.00 97.00 94 PRO A O 1
ATOM 731 N N . GLN A 1 95 ? 11.997 7.083 -0.913 1.00 97.25 95 GLN A N 1
ATOM 732 C CA . GLN A 1 95 ? 12.824 6.770 0.267 1.00 97.25 95 GLN A CA 1
ATOM 733 C C . GLN A 1 95 ? 14.119 6.024 -0.079 1.00 97.25 95 GLN A C 1
ATOM 735 O O . GLN A 1 95 ? 14.915 5.702 0.803 1.00 97.25 95 GLN A O 1
ATOM 740 N N . LEU A 1 96 ? 14.335 5.704 -1.357 1.00 97.56 96 LEU A N 1
ATOM 741 C CA . LEU A 1 96 ? 15.472 4.895 -1.781 1.00 97.56 96 LEU A CA 1
ATOM 742 C C . LEU A 1 96 ? 16.673 5.755 -2.164 1.00 97.56 96 LEU A C 1
ATOM 744 O O . LEU A 1 96 ? 16.560 6.735 -2.900 1.00 97.56 96 LEU A O 1
ATOM 748 N N . SER A 1 97 ? 17.857 5.323 -1.731 1.00 97.81 97 SER A N 1
ATOM 749 C CA . SER A 1 97 ? 19.109 5.831 -2.287 1.00 97.81 97 SER A CA 1
ATOM 750 C C . SER A 1 97 ? 19.287 5.354 -3.739 1.00 97.81 97 SER A C 1
ATOM 752 O O . SER A 1 97 ? 18.715 4.326 -4.122 1.00 97.81 97 SER A O 1
ATOM 754 N N . PRO A 1 98 ? 20.132 6.017 -4.551 1.00 97.12 98 PRO A N 1
ATOM 755 C CA . PRO A 1 98 ? 20.370 5.601 -5.938 1.00 97.12 98 PRO A CA 1
ATOM 756 C C . PRO A 1 98 ? 20.831 4.140 -6.084 1.00 97.12 98 PRO A C 1
ATOM 758 O O . PRO A 1 98 ? 20.426 3.434 -7.011 1.00 97.12 98 PRO A O 1
ATOM 761 N N . ALA A 1 99 ? 21.644 3.655 -5.138 1.00 96.88 99 ALA A N 1
ATOM 762 C CA . ALA A 1 99 ? 22.117 2.273 -5.133 1.00 96.88 99 ALA A CA 1
ATOM 763 C C . ALA A 1 99 ? 20.969 1.276 -4.907 1.00 96.88 99 ALA A C 1
ATOM 765 O O . ALA A 1 99 ? 20.870 0.277 -5.617 1.00 96.88 99 ALA A O 1
ATOM 766 N N . VAL A 1 100 ? 20.065 1.563 -3.964 1.00 97.88 100 VAL A N 1
ATOM 767 C CA . VAL A 1 100 ? 18.913 0.693 -3.678 1.00 97.88 100 VAL A CA 1
ATOM 768 C C . VAL A 1 100 ? 17.868 0.778 -4.794 1.00 97.88 100 VAL A C 1
ATOM 770 O O . VAL A 1 100 ? 17.301 -0.248 -5.166 1.00 97.88 100 VAL A O 1
ATOM 773 N N . GLN A 1 101 ? 17.674 1.956 -5.397 1.00 97.81 101 GLN A N 1
ATOM 774 C CA . GLN A 1 101 ? 16.809 2.122 -6.569 1.00 97.81 101 GLN A CA 1
ATOM 775 C C . GLN A 1 101 ? 17.242 1.213 -7.724 1.00 97.81 101 GLN A C 1
ATOM 777 O O . GLN A 1 101 ? 16.403 0.566 -8.342 1.00 97.81 101 GLN A O 1
ATOM 782 N N . THR A 1 102 ? 18.550 1.093 -7.970 1.00 97.50 102 THR A N 1
ATOM 783 C CA . THR A 1 102 ? 19.081 0.196 -9.011 1.00 97.50 102 THR A CA 1
ATOM 784 C C . THR A 1 102 ? 18.693 -1.265 -8.757 1.00 97.50 102 THR A C 1
ATOM 786 O O . THR A 1 102 ? 18.384 -2.005 -9.691 1.00 97.50 102 THR A O 1
ATOM 789 N N . THR A 1 103 ? 18.689 -1.697 -7.494 1.00 96.94 103 THR A N 1
ATOM 790 C CA . THR A 1 103 ? 18.250 -3.046 -7.113 1.00 96.94 103 THR A CA 1
ATOM 791 C C . THR A 1 103 ? 16.744 -3.218 -7.295 1.00 96.94 103 THR A C 1
ATOM 793 O O . THR A 1 103 ? 16.322 -4.236 -7.840 1.00 96.94 103 THR A O 1
ATOM 796 N N . LEU A 1 104 ? 15.936 -2.225 -6.905 1.00 95.62 104 LEU A N 1
ATOM 797 C CA . LEU A 1 104 ? 14.489 -2.249 -7.131 1.00 95.62 104 LEU A CA 1
ATOM 798 C C . LEU A 1 104 ? 14.163 -2.348 -8.627 1.00 95.62 104 LEU A C 1
ATOM 800 O O . LEU A 1 104 ? 13.364 -3.195 -9.015 1.00 95.62 104 LEU A O 1
ATOM 804 N N . ASP A 1 105 ? 14.819 -1.548 -9.469 1.00 95.69 105 ASP A N 1
ATOM 805 C CA . ASP A 1 105 ? 14.610 -1.571 -10.919 1.00 95.69 105 ASP A CA 1
ATOM 806 C C . ASP A 1 105 ? 14.908 -2.963 -11.503 1.00 95.69 105 ASP A C 1
ATOM 808 O O . ASP A 1 105 ? 14.123 -3.492 -12.290 1.00 95.69 105 ASP A O 1
ATOM 812 N N . LYS A 1 106 ? 15.992 -3.621 -11.068 1.00 95.88 106 LYS A N 1
ATOM 813 C CA . LYS A 1 106 ? 16.281 -5.008 -11.475 1.00 95.88 106 LYS A CA 1
ATOM 814 C C . LYS A 1 106 ? 15.179 -5.972 -11.034 1.00 95.88 106 LYS A C 1
ATOM 816 O O . LYS A 1 106 ? 14.722 -6.780 -11.840 1.00 95.88 106 LYS A O 1
ATOM 821 N N . THR A 1 107 ? 14.721 -5.874 -9.786 1.00 94.31 107 THR A N 1
ATOM 822 C CA . THR A 1 107 ? 13.630 -6.714 -9.269 1.00 94.31 107 THR A CA 1
ATOM 823 C C . THR A 1 107 ? 12.350 -6.545 -10.086 1.00 94.31 107 THR A C 1
ATOM 825 O O . THR A 1 107 ? 11.723 -7.536 -10.456 1.00 94.31 107 THR A O 1
ATOM 828 N N . LEU A 1 108 ? 11.978 -5.305 -10.405 1.00 92.62 108 LEU A N 1
ATOM 829 C CA . LEU A 1 108 ? 10.751 -5.005 -11.137 1.00 92.62 108 LEU A CA 1
ATOM 830 C C . LEU A 1 108 ? 10.835 -5.437 -12.604 1.00 92.62 108 LEU A C 1
ATOM 832 O O . LEU A 1 108 ? 9.967 -6.177 -13.064 1.00 92.62 108 LEU A O 1
ATOM 836 N N . TYR A 1 109 ? 11.870 -5.000 -13.325 1.00 92.50 109 TYR A N 1
ATOM 837 C CA . TYR A 1 109 ? 11.886 -5.059 -14.792 1.00 92.50 109 TYR A CA 1
ATOM 838 C C . TYR A 1 109 ? 12.731 -6.201 -15.366 1.00 92.50 109 TYR A C 1
ATOM 840 O O . TYR A 1 109 ? 12.462 -6.634 -16.482 1.00 92.50 109 TYR A O 1
ATOM 848 N N . ALA A 1 110 ? 13.728 -6.707 -14.633 1.00 93.06 110 ALA A N 1
ATOM 849 C CA . ALA A 1 110 ? 14.572 -7.814 -15.099 1.00 93.06 110 ALA A CA 1
ATOM 850 C C . ALA A 1 110 ? 14.157 -9.170 -14.505 1.00 93.06 110 ALA A C 1
ATOM 852 O O . ALA A 1 110 ? 14.283 -10.192 -15.173 1.00 93.06 110 ALA A O 1
ATOM 853 N N . ASN A 1 111 ? 13.624 -9.179 -13.279 1.00 92.94 111 ASN A N 1
ATOM 854 C CA . ASN A 1 111 ? 13.313 -10.409 -12.541 1.00 92.94 111 ASN A CA 1
ATOM 855 C C . ASN A 1 111 ? 11.806 -10.717 -12.463 1.00 92.94 111 ASN A C 1
ATOM 857 O O . ASN A 1 111 ? 11.384 -11.520 -11.635 1.00 92.94 111 ASN A O 1
ATOM 861 N N . GLY A 1 112 ? 10.983 -10.069 -13.294 1.00 88.19 112 GLY A N 1
ATOM 862 C CA . GLY A 1 112 ? 9.547 -10.354 -13.379 1.00 88.19 112 GLY A CA 1
ATOM 863 C C . GLY A 1 112 ? 8.724 -9.900 -12.169 1.00 88.19 112 GLY A C 1
ATOM 864 O O . GLY A 1 112 ? 7.606 -10.371 -11.992 1.00 88.19 112 GLY A O 1
ATOM 865 N N . GLY A 1 113 ? 9.237 -8.989 -11.335 1.00 89.50 113 GLY A N 1
ATOM 866 C CA . GLY A 1 113 ? 8.511 -8.484 -10.167 1.00 89.50 113 GLY A CA 1
ATOM 867 C C . GLY A 1 113 ? 7.360 -7.531 -10.507 1.00 89.50 113 GLY A C 1
ATOM 868 O O . GLY A 1 113 ? 6.468 -7.331 -9.683 1.00 89.50 113 GLY A O 1
ATOM 869 N N . LEU A 1 114 ? 7.347 -6.939 -11.706 1.00 87.31 114 LEU A N 1
ATOM 870 C CA . LEU A 1 114 ? 6.390 -5.891 -12.064 1.00 87.31 114 LEU A CA 1
ATOM 871 C C . LEU A 1 114 ? 4.911 -6.269 -11.823 1.00 87.31 114 LEU A C 1
ATOM 873 O O . LEU A 1 114 ? 4.221 -5.464 -11.192 1.00 87.31 114 LEU A O 1
ATOM 877 N N . PRO A 1 115 ? 4.400 -7.456 -12.215 1.00 84.12 115 PRO A N 1
ATOM 878 C CA . PRO A 1 115 ? 3.000 -7.820 -11.971 1.00 84.12 115 PRO A CA 1
ATOM 879 C C . PRO A 1 115 ? 2.623 -7.847 -10.484 1.00 84.12 115 PRO A C 1
ATOM 881 O O . PRO A 1 115 ? 1.493 -7.522 -10.136 1.00 84.12 115 PRO A O 1
ATOM 884 N N . VAL A 1 116 ? 3.574 -8.175 -9.602 1.00 83.38 116 VAL A N 1
ATOM 885 C CA . VAL A 1 116 ? 3.358 -8.284 -8.148 1.00 83.38 116 VAL A CA 1
ATOM 886 C C . VAL A 1 116 ? 3.395 -6.916 -7.463 1.00 83.38 116 VAL A C 1
ATOM 888 O O . VAL A 1 116 ? 2.591 -6.645 -6.576 1.00 83.38 116 VAL A O 1
ATOM 891 N N . PHE A 1 117 ? 4.302 -6.031 -7.882 1.00 83.56 117 PHE A N 1
ATOM 892 C CA . PHE A 1 117 ? 4.576 -4.773 -7.174 1.00 83.56 117 PHE A CA 1
ATOM 893 C C . PHE A 1 117 ? 3.897 -3.531 -7.772 1.00 83.56 117 PHE A C 1
ATOM 895 O O . PHE A 1 117 ? 3.953 -2.458 -7.167 1.00 83.56 117 PHE A O 1
ATOM 902 N N . SER A 1 118 ? 3.292 -3.635 -8.961 1.00 81.62 118 SER A N 1
ATOM 903 C CA . SER A 1 118 ? 2.853 -2.452 -9.721 1.00 81.62 118 SER A CA 1
ATOM 904 C C . SER A 1 118 ? 1.382 -2.409 -10.121 1.00 81.62 118 SER A C 1
ATOM 906 O O . SER A 1 118 ? 0.974 -1.447 -10.754 1.00 81.62 118 SER A O 1
ATOM 908 N N . ALA A 1 119 ? 0.558 -3.391 -9.762 1.00 81.62 119 ALA A N 1
ATOM 909 C CA . ALA A 1 119 ? -0.857 -3.439 -10.156 1.00 81.62 119 ALA A CA 1
ATOM 910 C C . ALA A 1 119 ? -1.058 -3.472 -11.677 1.00 81.62 119 ALA A C 1
ATOM 912 O O . ALA A 1 119 ? -1.922 -2.773 -12.217 1.00 81.62 119 ALA A O 1
ATOM 913 N N . ASN A 1 120 ? -0.238 -4.269 -12.367 1.00 81.00 120 ASN A N 1
ATOM 914 C CA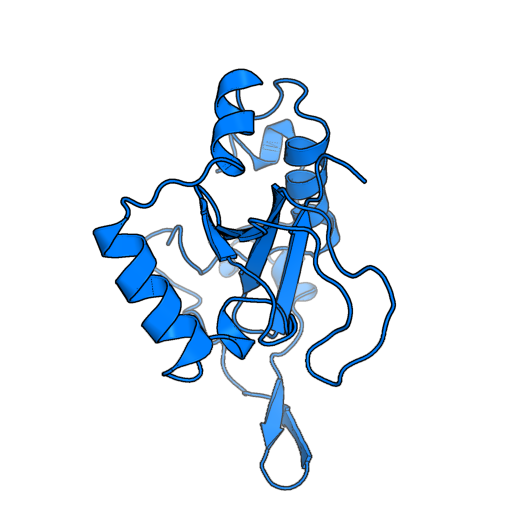 . ASN A 1 120 ? -0.248 -4.397 -13.826 1.00 81.00 120 ASN A CA 1
ATOM 915 C C . ASN A 1 120 ? -0.017 -3.066 -14.566 1.00 81.00 120 ASN A C 1
ATOM 917 O O . ASN A 1 120 ? -0.622 -2.813 -15.611 1.00 81.00 120 ASN A O 1
ATOM 921 N N . LEU A 1 121 ? 0.847 -2.196 -14.030 1.00 89.62 121 LEU A N 1
ATOM 922 C CA . LEU A 1 121 ? 1.345 -1.053 -14.795 1.00 89.62 121 LEU A CA 1
ATOM 923 C C . LEU A 1 121 ? 2.206 -1.529 -15.981 1.00 89.62 121 LEU A C 1
ATOM 925 O O . LEU A 1 121 ? 2.769 -2.627 -15.937 1.00 89.62 121 LEU A O 1
ATOM 929 N N . PRO A 1 122 ? 2.318 -0.718 -17.050 1.00 91.50 122 PRO A N 1
ATOM 930 C CA . PRO A 1 122 ? 3.134 -1.064 -18.205 1.00 91.50 122 PRO A CA 1
ATOM 931 C C . PRO A 1 122 ? 4.622 -1.163 -17.826 1.00 91.50 122 PRO A C 1
ATOM 933 O O . PRO A 1 122 ? 5.070 -0.453 -16.921 1.00 91.50 122 PRO A O 1
ATOM 936 N N . PRO A 1 123 ? 5.433 -1.940 -18.571 1.00 90.12 123 PRO A N 1
ATOM 937 C CA . PRO A 1 123 ? 6.885 -2.016 -18.369 1.00 90.12 123 PRO A CA 1
ATOM 938 C C . PRO A 1 123 ? 7.624 -0.675 -18.459 1.00 90.12 123 PRO A C 1
ATOM 940 O O . PRO A 1 123 ? 8.742 -0.554 -17.969 1.00 90.12 123 PRO A O 1
ATOM 943 N N . SER A 1 124 ? 7.014 0.332 -19.090 1.00 91.44 124 SER A N 1
ATOM 944 C CA . SER A 1 124 ? 7.545 1.693 -19.194 1.00 91.44 124 SER A CA 1
ATOM 945 C C . SER A 1 124 ? 7.346 2.537 -17.931 1.00 91.44 124 SER A C 1
ATOM 947 O O . SER A 1 124 ? 7.952 3.606 -17.822 1.00 91.44 124 SER A O 1
ATOM 949 N N . ALA A 1 125 ? 6.506 2.101 -16.985 1.00 94.00 125 ALA A N 1
ATOM 950 C CA . ALA A 1 125 ? 6.292 2.820 -15.737 1.00 94.00 125 ALA A CA 1
ATOM 951 C C . ALA A 1 125 ? 7.607 2.923 -14.955 1.00 94.00 125 ALA A C 1
ATOM 953 O O . ALA A 1 125 ? 8.368 1.966 -14.867 1.00 94.00 125 ALA A O 1
ATOM 954 N N . ARG A 1 126 ? 7.881 4.096 -14.379 1.00 94.88 126 ARG A N 1
ATOM 955 C CA . ARG A 1 126 ? 9.050 4.332 -13.525 1.00 94.88 126 ARG A CA 1
ATOM 956 C C . ARG A 1 126 ? 8.585 4.401 -12.082 1.00 94.88 126 ARG A C 1
ATOM 958 O O . ARG A 1 126 ? 7.796 5.278 -11.740 1.00 94.88 126 ARG A O 1
ATOM 965 N N . LEU A 1 127 ? 9.074 3.490 -11.248 1.00 95.75 127 LEU A N 1
ATOM 966 C CA . LEU A 1 127 ? 8.609 3.307 -9.874 1.00 95.75 127 LEU A CA 1
ATOM 967 C C . LEU A 1 127 ? 9.758 3.442 -8.874 1.00 95.75 127 LEU A C 1
ATOM 969 O O . LEU A 1 127 ? 10.899 3.097 -9.170 1.00 95.75 127 LEU A O 1
ATOM 973 N N . THR A 1 128 ? 9.442 3.902 -7.671 1.00 96.69 128 THR A N 1
ATOM 974 C CA . THR A 1 128 ? 10.324 3.823 -6.497 1.00 96.69 128 THR A CA 1
ATOM 975 C C . THR A 1 128 ? 9.517 3.399 -5.274 1.00 96.69 128 THR A C 1
ATOM 977 O O . THR A 1 128 ? 8.289 3.326 -5.345 1.00 96.69 128 THR A O 1
ATOM 980 N N . GLN A 1 129 ? 10.190 3.116 -4.161 1.00 96.31 129 GLN A N 1
ATOM 981 C CA . GLN A 1 129 ? 9.538 2.794 -2.896 1.00 96.31 129 GLN A CA 1
ATOM 982 C C . GLN A 1 129 ? 9.418 4.048 -2.025 1.00 96.31 129 GLN A C 1
ATOM 984 O O . GLN A 1 129 ? 10.389 4.789 -1.838 1.00 96.31 129 GLN A O 1
ATOM 989 N N . ALA A 1 130 ? 8.229 4.243 -1.470 1.00 96.19 130 ALA A N 1
ATOM 990 C CA . ALA A 1 130 ? 7.920 5.251 -0.469 1.00 96.19 130 ALA A CA 1
ATOM 991 C C . ALA A 1 130 ? 7.479 4.585 0.848 1.00 96.19 130 ALA A C 1
ATOM 993 O O . ALA A 1 130 ? 7.452 3.355 0.971 1.00 96.19 130 ALA A O 1
ATOM 994 N N . LEU A 1 131 ? 7.135 5.389 1.856 1.00 95.62 131 LEU A N 1
ATOM 995 C CA . LEU A 1 131 ? 6.584 4.870 3.108 1.00 95.62 131 LEU A CA 1
ATOM 996 C C . LEU A 1 131 ? 5.134 4.421 2.867 1.00 95.62 131 LEU A C 1
ATOM 998 O O . LEU A 1 131 ? 4.220 5.233 2.870 1.00 95.62 131 LEU A O 1
ATOM 1002 N N . GLY A 1 132 ? 4.934 3.122 2.635 1.00 89.94 132 GLY A N 1
ATOM 1003 C CA . GLY A 1 132 ? 3.610 2.506 2.468 1.00 89.94 132 GLY A CA 1
ATOM 1004 C C . GLY A 1 132 ? 3.382 1.789 1.135 1.00 89.94 132 GLY A C 1
ATOM 1005 O O . GLY A 1 132 ? 2.426 1.028 1.028 1.00 89.94 132 GLY A O 1
ATOM 1006 N N . GLY A 1 133 ? 4.252 1.972 0.136 1.00 94.19 133 GLY A N 1
ATOM 1007 C CA . GLY A 1 133 ? 4.103 1.298 -1.156 1.00 94.19 133 GLY A CA 1
ATOM 1008 C C . GLY A 1 133 ? 5.008 1.842 -2.258 1.00 94.19 133 GLY A C 1
ATOM 1009 O O . GLY A 1 133 ? 5.991 2.538 -1.993 1.00 94.19 133 GLY A O 1
ATOM 1010 N N . THR A 1 134 ? 4.659 1.524 -3.504 1.00 95.38 134 THR A N 1
ATOM 1011 C CA . THR A 1 134 ? 5.347 2.016 -4.702 1.00 95.38 134 THR A CA 1
ATOM 1012 C C . THR A 1 134 ? 4.744 3.333 -5.170 1.00 95.38 134 THR A C 1
ATOM 1014 O O . THR A 1 134 ? 3.523 3.481 -5.211 1.00 95.38 134 THR A O 1
ATOM 1017 N N . VAL A 1 135 ? 5.590 4.287 -5.558 1.00 96.00 135 VAL A N 1
ATOM 1018 C CA . VAL A 1 135 ? 5.167 5.583 -6.105 1.00 96.00 135 VAL A CA 1
ATOM 1019 C C . VAL A 1 135 ? 5.637 5.756 -7.547 1.00 96.00 135 VAL A C 1
ATOM 1021 O O . VAL A 1 135 ? 6.747 5.354 -7.910 1.00 96.00 135 VAL A O 1
ATOM 1024 N N . CYS A 1 136 ? 4.786 6.359 -8.379 1.00 96.06 136 CYS A N 1
ATOM 1025 C CA . CYS A 1 136 ? 5.103 6.664 -9.773 1.00 96.06 136 CYS A CA 1
ATOM 1026 C C . CYS A 1 136 ? 6.042 7.879 -9.865 1.00 96.06 136 CYS A C 1
ATOM 1028 O O . CYS A 1 136 ? 5.702 8.976 -9.427 1.00 96.06 136 CYS A O 1
ATOM 1030 N N . LEU A 1 137 ? 7.220 7.713 -10.469 1.00 96.44 137 LEU A N 1
ATOM 1031 C CA . LEU A 1 137 ? 8.199 8.791 -10.681 1.00 96.44 137 LEU A CA 1
ATOM 1032 C C . LEU A 1 137 ? 7.851 9.701 -11.871 1.00 96.44 137 LEU A C 1
ATOM 1034 O O . LEU A 1 137 ? 8.383 10.809 -11.988 1.00 96.44 137 LEU A O 1
ATOM 1038 N N . SER A 1 138 ? 6.957 9.245 -12.742 1.00 95.81 138 SER A N 1
ATOM 1039 C CA . SER A 1 138 ? 6.446 9.958 -13.909 1.00 95.81 138 SER A CA 1
ATOM 1040 C C . SER A 1 138 ? 4.982 9.600 -14.140 1.00 95.81 138 SER A C 1
ATOM 1042 O O . SER A 1 138 ? 4.502 8.593 -13.619 1.00 95.81 138 SER A O 1
ATOM 1044 N N . ASP A 1 139 ? 4.297 10.391 -14.963 1.00 95.75 139 ASP A N 1
ATOM 1045 C CA . ASP A 1 139 ? 2.996 10.004 -15.501 1.00 95.75 139 ASP A CA 1
ATOM 1046 C C . ASP A 1 139 ? 3.107 8.655 -16.222 1.00 95.75 139 ASP A C 1
ATOM 1048 O O . ASP A 1 139 ? 4.107 8.365 -16.889 1.00 95.75 139 ASP A O 1
ATOM 1052 N N . VAL A 1 140 ? 2.073 7.830 -16.078 1.00 94.88 140 VAL A N 1
ATOM 1053 C CA . VAL A 1 140 ? 1.982 6.505 -16.686 1.00 94.88 140 VAL A CA 1
ATOM 1054 C C . VAL A 1 140 ? 0.865 6.498 -17.719 1.00 94.88 140 VAL A C 1
ATOM 1056 O O . VAL A 1 140 ? -0.258 6.928 -17.446 1.00 94.88 140 VAL A O 1
ATOM 1059 N N . VAL A 1 141 ? 1.177 5.978 -18.904 1.00 94.06 141 VAL A N 1
ATOM 1060 C CA . VAL A 1 141 ? 0.264 5.844 -20.042 1.00 94.06 141 VAL A CA 1
ATOM 1061 C C . VAL A 1 141 ? 0.174 4.373 -20.433 1.00 94.06 141 VAL A C 1
ATOM 1063 O O . VAL A 1 141 ? 1.200 3.701 -20.509 1.00 94.06 141 VAL A O 1
ATOM 1066 N N . GLY A 1 142 ? -1.042 3.897 -20.694 1.00 90.88 142 GLY A N 1
ATOM 1067 C CA . GLY A 1 142 ? -1.322 2.498 -21.010 1.00 90.88 142 GLY A CA 1
ATOM 1068 C C . GLY A 1 142 ? -1.293 1.578 -19.787 1.00 90.88 142 GLY A C 1
ATOM 1069 O O . GLY A 1 142 ? -1.109 2.011 -18.646 1.00 90.88 142 GLY A O 1
ATOM 1070 N N . ASP A 1 143 ? -1.498 0.290 -20.035 1.00 87.50 143 ASP A N 1
ATOM 1071 C CA . ASP A 1 143 ? -1.437 -0.786 -19.046 1.00 87.50 143 ASP A CA 1
ATOM 1072 C C . ASP A 1 143 ? -0.497 -1.917 -19.501 1.00 87.50 143 ASP A C 1
ATOM 1074 O O . ASP A 1 143 ? 0.219 -1.789 -20.497 1.00 87.50 143 ASP A O 1
ATOM 1078 N N . ALA A 1 144 ? -0.472 -3.030 -18.764 1.00 83.62 144 ALA A N 1
ATOM 1079 C CA . ALA A 1 144 ? 0.340 -4.203 -19.095 1.00 83.62 144 ALA A CA 1
ATOM 1080 C C . ALA A 1 144 ? 0.094 -4.782 -20.509 1.00 83.62 144 ALA A C 1
ATOM 1082 O O . ALA A 1 144 ? 0.946 -5.508 -21.017 1.00 83.62 144 ALA A O 1
ATOM 1083 N N . THR A 1 145 ? -1.035 -4.466 -21.147 1.00 86.50 145 THR A N 1
ATOM 1084 C CA . THR A 1 145 ? -1.409 -4.895 -22.506 1.00 86.50 145 THR A CA 1
ATOM 1085 C C . THR A 1 145 ? -1.250 -3.795 -23.564 1.00 86.50 145 THR A C 1
ATOM 1087 O O . THR A 1 145 ? -1.432 -4.057 -24.753 1.00 86.50 145 THR A O 1
ATOM 1090 N N . GLY A 1 146 ? -0.856 -2.580 -23.165 1.00 86.00 146 GLY A N 1
ATOM 1091 C CA . GLY A 1 146 ? -0.630 -1.432 -24.045 1.00 86.00 146 GLY A CA 1
ATOM 1092 C C . GLY A 1 146 ? -1.677 -0.323 -23.890 1.00 86.00 146 GLY A C 1
ATOM 1093 O O . GLY A 1 146 ? -2.266 -0.137 -22.829 1.00 86.00 146 GLY A O 1
ATOM 1094 N N . GLY A 1 147 ? -1.875 0.467 -24.950 1.00 87.75 147 GLY A N 1
ATOM 1095 C CA . GLY A 1 147 ? -2.833 1.579 -24.986 1.00 87.75 147 GLY A CA 1
ATOM 1096 C C . GLY A 1 147 ? -2.223 2.970 -24.764 1.00 87.75 147 GLY A C 1
ATOM 1097 O O . GLY A 1 147 ? -1.068 3.118 -24.374 1.00 87.75 147 GLY A O 1
ATOM 1098 N N . SER A 1 148 ? -3.015 4.007 -25.052 1.00 88.06 148 SER A N 1
ATOM 1099 C CA . SER A 1 148 ? -2.597 5.422 -25.019 1.00 88.06 148 SER A CA 1
ATOM 1100 C C . SER A 1 148 ? -3.310 6.260 -23.951 1.00 88.06 148 SER A C 1
ATOM 1102 O O . SER A 1 148 ? -3.103 7.470 -23.873 1.00 88.06 148 SER A O 1
ATOM 1104 N N . GLY A 1 149 ? -4.178 5.644 -23.145 1.00 87.75 149 GLY A N 1
ATOM 1105 C CA . GLY A 1 149 ? -4.898 6.326 -22.072 1.00 87.75 149 GLY A CA 1
ATOM 1106 C C . GLY A 1 149 ? -3.986 6.647 -20.890 1.00 87.75 149 GLY A C 1
ATOM 1107 O O . GLY A 1 149 ? -3.115 5.851 -20.535 1.00 87.75 149 GLY A O 1
ATOM 1108 N N . ARG A 1 150 ? -4.199 7.8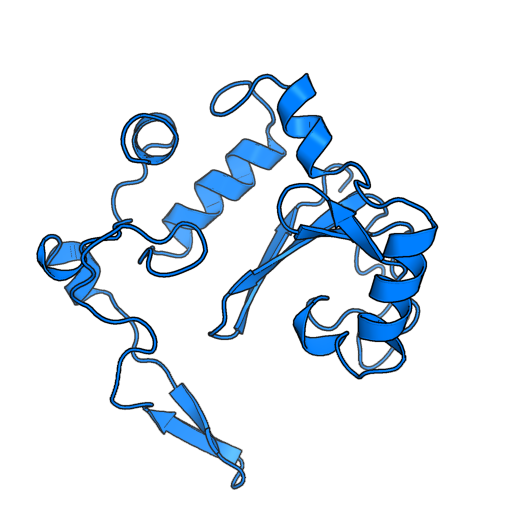02 -20.252 1.00 88.25 150 ARG A N 1
ATOM 1109 C CA . ARG A 1 150 ? -3.546 8.133 -18.978 1.00 88.25 150 ARG A CA 1
ATOM 1110 C C . ARG A 1 150 ? -3.986 7.123 -17.917 1.00 88.25 150 ARG A C 1
ATOM 1112 O O . ARG A 1 150 ? -5.181 6.931 -17.707 1.00 88.25 150 ARG A O 1
ATOM 1119 N N . ARG A 1 151 ? -3.017 6.478 -17.266 1.00 91.19 151 ARG A N 1
ATOM 1120 C CA . ARG A 1 151 ? -3.248 5.412 -16.285 1.00 91.19 151 ARG A CA 1
ATOM 1121 C C . ARG A 1 1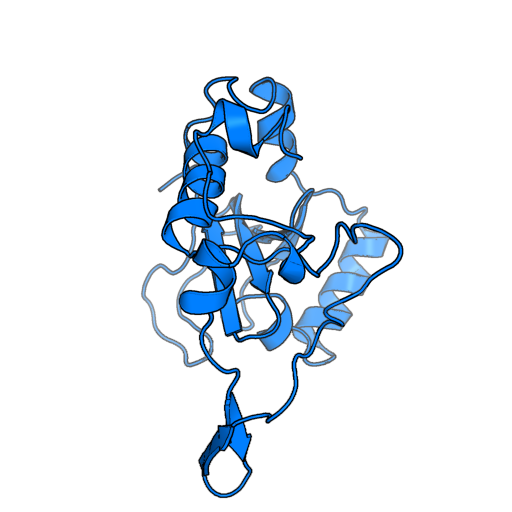51 ? -3.054 5.883 -14.848 1.00 91.19 151 ARG A C 1
ATOM 1123 O O . ARG A 1 151 ? -3.890 5.562 -14.009 1.00 91.19 151 ARG A O 1
ATOM 1130 N N . ARG A 1 152 ? -1.962 6.600 -14.565 1.00 93.00 152 ARG A N 1
ATOM 1131 C CA . ARG A 1 152 ? -1.630 7.182 -13.249 1.00 93.00 152 ARG A CA 1
ATOM 1132 C C . ARG A 1 152 ? -0.822 8.460 -13.426 1.00 93.00 152 ARG A C 1
ATOM 1134 O O . ARG A 1 152 ? -0.055 8.550 -14.386 1.00 93.00 152 ARG A O 1
ATOM 1141 N N . ASN A 1 153 ? -0.967 9.413 -12.513 1.00 95.25 153 ASN A N 1
ATOM 1142 C CA . ASN A 1 153 ? -0.113 10.593 -12.494 1.00 95.25 153 ASN A CA 1
ATOM 1143 C C . ASN A 1 153 ? 1.219 10.299 -11.791 1.00 95.25 153 ASN A C 1
ATOM 1145 O O . ASN A 1 153 ? 1.368 9.352 -11.011 1.00 95.25 153 ASN A O 1
ATOM 1149 N N . LYS A 1 154 ? 2.219 11.139 -12.051 1.00 95.88 154 LYS A N 1
ATOM 1150 C CA . LYS A 1 154 ? 3.408 11.205 -11.203 1.00 95.88 154 LYS A CA 1
ATOM 1151 C C . LYS A 1 154 ? 2.987 11.441 -9.747 1.00 95.88 154 LYS A C 1
ATOM 1153 O O . LYS A 1 154 ? 2.220 12.350 -9.461 1.00 95.88 154 LYS A O 1
ATOM 1158 N N . GLY A 1 155 ? 3.552 10.670 -8.825 1.00 95.69 155 GLY A N 1
ATOM 1159 C CA . GLY A 1 155 ? 3.265 10.777 -7.396 1.00 95.69 155 GLY A CA 1
ATOM 1160 C C . GLY A 1 155 ? 2.140 9.868 -6.902 1.00 95.69 155 GLY A C 1
ATOM 1161 O O . GLY A 1 155 ? 1.953 9.787 -5.692 1.00 95.69 155 GLY A O 1
ATOM 1162 N N . SER A 1 156 ? 1.430 9.136 -7.775 1.00 95.81 156 SER A N 1
ATOM 1163 C CA . SER A 1 156 ? 0.449 8.148 -7.309 1.00 95.81 156 SER A CA 1
ATOM 1164 C C . SER A 1 156 ? 1.134 7.024 -6.523 1.00 95.81 156 SER A C 1
ATOM 1166 O O . SER A 1 156 ? 2.061 6.389 -7.040 1.00 95.81 156 SER A O 1
ATOM 1168 N N . LEU A 1 157 ? 0.649 6.758 -5.310 1.00 95.94 157 LEU A N 1
ATOM 1169 C CA . LEU A 1 157 ? 1.099 5.698 -4.403 1.00 95.94 157 LEU A CA 1
ATOM 1170 C C . LEU A 1 157 ? 0.211 4.461 -4.556 1.00 95.94 157 LEU A C 1
ATOM 1172 O O . LEU A 1 157 ? -1.006 4.592 -4.653 1.00 95.94 157 LEU A O 1
ATOM 1176 N N . SER A 1 158 ? 0.781 3.257 -4.543 1.00 94.88 158 SER A N 1
ATOM 1177 C CA . SER A 1 158 ? 0.004 2.015 -4.588 1.00 94.88 158 SER A CA 1
ATOM 1178 C C . SER A 1 158 ? 0.666 0.852 -3.865 1.00 94.88 158 SER A C 1
ATOM 1180 O O . SER A 1 158 ? 1.889 0.793 -3.745 1.00 94.88 158 SER A O 1
ATOM 1182 N N . TRP A 1 159 ? -0.153 -0.116 -3.468 1.00 93.94 159 TRP A N 1
ATOM 1183 C CA . TRP A 1 159 ? 0.294 -1.428 -3.012 1.00 93.94 159 TRP A CA 1
ATOM 1184 C C . TRP A 1 159 ? -0.809 -2.472 -3.240 1.00 93.94 159 TRP A C 1
ATOM 1186 O O . TRP A 1 159 ? -1.826 -2.199 -3.891 1.00 93.94 159 TRP A O 1
ATOM 1196 N N . SER A 1 160 ? -0.605 -3.675 -2.717 1.00 91.38 160 SER A N 1
ATOM 1197 C CA . SER A 1 160 ? -1.536 -4.791 -2.831 1.00 91.38 160 SER A CA 1
ATOM 1198 C C . SER A 1 160 ? -1.584 -5.659 -1.584 1.00 91.38 160 SER A C 1
ATOM 1200 O O . SER A 1 160 ? -0.695 -5.641 -0.734 1.00 91.38 160 SER A O 1
ATOM 1202 N N . GLY A 1 161 ? -2.660 -6.436 -1.498 1.00 89.69 161 GLY A N 1
ATOM 1203 C CA . GLY A 1 161 ? -2.757 -7.624 -0.668 1.00 89.69 161 GLY A CA 1
ATOM 1204 C C . GLY A 1 161 ? -2.699 -8.882 -1.531 1.00 89.69 161 GLY A C 1
ATOM 1205 O O . GLY A 1 161 ? -3.110 -8.877 -2.694 1.00 89.69 161 GLY A O 1
ATOM 1206 N N . LEU A 1 162 ? -2.243 -9.979 -0.925 1.00 88.00 162 LEU A N 1
ATOM 1207 C CA . LEU A 1 162 ? -2.104 -11.289 -1.564 1.00 88.00 162 LEU A CA 1
ATOM 1208 C C . LEU A 1 162 ? -3.341 -11.764 -2.362 1.00 88.00 162 LEU A C 1
ATOM 1210 O O . LEU A 1 162 ? -3.140 -12.260 -3.471 1.00 88.00 162 LEU A O 1
ATOM 1214 N N . PRO A 1 163 ? -4.601 -11.606 -1.894 1.00 88.56 163 PRO A N 1
ATOM 1215 C CA . PRO A 1 163 ? -5.775 -12.107 -2.618 1.00 88.56 163 PRO A CA 1
ATOM 1216 C C . PRO A 1 163 ? -6.199 -11.195 -3.788 1.00 88.56 163 PRO A C 1
ATOM 1218 O O . PRO A 1 163 ? -7.381 -10.929 -3.980 1.00 88.56 163 PRO A O 1
ATOM 1221 N N . ASN A 1 164 ? -5.241 -10.699 -4.580 1.00 89.12 164 ASN A N 1
ATOM 1222 C CA . ASN A 1 164 ? -5.459 -9.797 -5.720 1.00 89.12 164 ASN A CA 1
ATOM 1223 C C . ASN A 1 164 ? -6.246 -8.518 -5.373 1.00 89.12 164 ASN A C 1
ATOM 1225 O O . ASN A 1 164 ? -6.963 -7.971 -6.212 1.00 89.12 164 ASN A O 1
ATOM 1229 N N . VAL A 1 165 ? -6.089 -8.013 -4.148 1.00 90.25 165 VAL A N 1
ATOM 1230 C CA . VAL A 1 165 ? -6.663 -6.728 -3.730 1.00 90.25 165 VAL A CA 1
ATOM 1231 C C . VAL A 1 165 ? -5.631 -5.638 -3.969 1.00 90.25 165 VAL A C 1
ATOM 1233 O O . VAL A 1 165 ? -4.491 -5.751 -3.527 1.00 90.25 165 VAL A O 1
ATOM 1236 N N . TRP A 1 166 ? -6.030 -4.568 -4.649 1.00 91.81 166 TRP A N 1
ATOM 1237 C CA . TRP A 1 166 ? -5.147 -3.466 -5.021 1.00 91.81 166 TRP A CA 1
ATOM 1238 C C . TRP A 1 166 ? -5.725 -2.144 -4.543 1.00 91.81 166 TRP A C 1
ATOM 1240 O O . TRP A 1 166 ? -6.930 -1.914 -4.649 1.00 91.81 166 TRP A O 1
ATOM 1250 N N . TRP A 1 167 ? -4.859 -1.251 -4.073 1.00 94.25 167 TRP A N 1
ATOM 1251 C CA . TRP A 1 167 ? -5.235 0.123 -3.763 1.00 94.25 167 TRP A CA 1
ATOM 1252 C C . TRP A 1 167 ? -4.242 1.101 -4.379 1.00 94.25 167 TRP A C 1
ATOM 1254 O O . TRP A 1 167 ? -3.078 0.782 -4.629 1.00 94.25 167 TRP A O 1
ATOM 1264 N N . MET A 1 168 ? -4.731 2.304 -4.655 1.00 94.31 168 MET A N 1
ATOM 1265 C CA . MET A 1 168 ? -3.937 3.398 -5.189 1.00 94.31 168 MET A CA 1
ATOM 1266 C C . MET A 1 168 ? -4.493 4.721 -4.663 1.00 94.31 168 MET A C 1
ATOM 1268 O O . MET A 1 168 ? -5.706 4.859 -4.504 1.00 94.31 168 MET A O 1
ATOM 1272 N N . ILE A 1 169 ? -3.602 5.667 -4.384 1.00 96.69 169 ILE A N 1
ATOM 1273 C CA . ILE A 1 169 ? -3.929 7.039 -4.005 1.00 96.69 169 ILE A CA 1
ATOM 1274 C C . ILE A 1 169 ? -3.184 7.971 -4.954 1.00 96.69 169 ILE A C 1
ATOM 1276 O O . ILE A 1 169 ? -1.957 7.917 -5.043 1.00 96.69 169 ILE A O 1
ATOM 1280 N N . ASP A 1 170 ? -3.927 8.828 -5.648 1.00 95.06 170 ASP A N 1
ATOM 1281 C CA . ASP A 1 170 ? -3.374 9.877 -6.498 1.00 95.06 170 ASP A CA 1
ATOM 1282 C C . ASP A 1 170 ? -3.628 11.239 -5.840 1.00 95.06 170 ASP A C 1
ATOM 1284 O O . ASP A 1 170 ? -4.775 11.686 -5.815 1.00 95.06 170 ASP A O 1
ATOM 1288 N N . PRO A 1 171 ? -2.597 11.899 -5.285 1.00 91.31 171 PRO A N 1
ATOM 1289 C CA . PRO A 1 171 ? -2.766 13.191 -4.625 1.00 91.31 171 PRO A CA 1
ATOM 1290 C C . PRO A 1 171 ? -2.964 14.357 -5.612 1.00 91.31 171 PRO A C 1
ATOM 1292 O O . PRO A 1 171 ? -3.158 15.489 -5.179 1.00 91.31 171 PRO A O 1
ATOM 1295 N N . THR A 1 172 ? -2.877 14.105 -6.922 1.00 86.88 172 THR A N 1
ATOM 1296 C CA . THR A 1 172 ? -2.881 15.132 -7.980 1.00 86.88 172 THR A CA 1
ATOM 1297 C C . THR A 1 172 ? -4.007 14.975 -9.003 1.00 86.88 172 THR A C 1
ATOM 1299 O O . THR A 1 172 ? -4.024 15.712 -9.989 1.00 86.88 172 THR A O 1
ATOM 1302 N N . ALA A 1 173 ? -4.898 13.998 -8.802 1.00 73.88 173 ALA A N 1
ATOM 1303 C CA . ALA A 1 173 ? -6.014 13.706 -9.703 1.00 73.88 173 ALA A CA 1
ATOM 1304 C C . ALA A 1 173 ? -7.097 14.796 -9.713 1.00 73.88 173 ALA A C 1
ATOM 1306 O O . ALA A 1 173 ? -7.329 15.430 -8.658 1.00 73.88 173 ALA A O 1
#

Foldseek 3Di:
DVPQQCVLLVNDLKDLQVVVCVVNVVPDDFFWDQDPVRDIDTPPDDPDDNDDPDRDPVDRMRGDPVRVVSVLVCLLVCPCSRHHSVVSLQQLDAPDDPVVLVVVLCVCQVVVCVVQQPVQFDSPFRWGHTNPGIFTQAFGAAGNVGHGHGDAGGSKGWHADPSSGIDIHHNPD

pLDDT: mean 92.74, std 5.19, range [73.88, 98.5]

Secondary structure (DSSP, 8-state):
-IIIIITTTT--SEES-GGG-HHHHTTPPPPEEE-TTS-EEE--S-SS-SS-SS--TTS--EE-HHHHHHHHHHHHHT-SSSS-HHHHGGGGS----HHHHHHHHIIIIISS-HHHHSSS--TT--EEEETTEEEESS-EEEETTEEEEEEE-TT-EEEEETTTEEEEE-TT-